Protein AF-A0A285V699-F1 (afdb_monomer_lite)

Sequence (101 aa):
MSITAQAIEPRREPAPTAPRDRAVVPVQRDQGSVDPVDAQLATLEARLLGEVEGNAMASMQVRFHLAAARRRFADARIREFLPILVEREVRRGMRTGAQPR

Radius of gyration: 27.28 Å; chains: 1; bounding box: 61×41×82 Å

Organism: NCBI:txid38502

Structure (mmCIF, N/CA/C/O backbone):
data_AF-A0A285V699-F1
#
_entry.id   AF-A0A285V699-F1
#
loop_
_atom_site.group_PDB
_atom_site.id
_atom_site.type_symbol
_atom_site.label_atom_id
_atom_site.label_alt_id
_atom_site.label_comp_id
_atom_site.label_asym_id
_atom_site.label_entity_id
_atom_site.label_seq_id
_atom_site.pdbx_PDB_ins_code
_atom_site.Cartn_x
_atom_site.Cartn_y
_atom_site.Cartn_z
_atom_site.occupancy
_atom_site.B_iso_or_equiv
_atom_site.auth_seq_id
_atom_site.auth_comp_id
_atom_site.auth_asym_id
_atom_site.auth_atom_id
_atom_site.pdbx_PDB_model_num
ATOM 1 N N . MET A 1 1 ? 45.382 13.508 68.528 1.00 40.00 1 MET A N 1
ATOM 2 C CA . MET A 1 1 ? 44.670 12.899 67.385 1.00 40.00 1 MET A CA 1
ATOM 3 C C . MET A 1 1 ? 43.519 13.825 67.030 1.00 40.00 1 MET A C 1
ATOM 5 O O . MET A 1 1 ? 42.562 13.888 67.787 1.00 40.00 1 MET A O 1
ATOM 9 N N . SER A 1 2 ? 43.671 14.619 65.969 1.00 45.84 2 SER A N 1
ATOM 10 C CA . SER A 1 2 ? 42.709 15.653 65.564 1.00 45.84 2 SER A CA 1
ATOM 11 C C . SER A 1 2 ? 41.909 15.146 64.368 1.00 45.84 2 SER A C 1
ATOM 13 O O . SER A 1 2 ? 42.507 14.757 63.368 1.00 45.84 2 SER A O 1
ATOM 15 N N . ILE A 1 3 ? 40.580 15.123 64.478 1.00 53.59 3 ILE A N 1
ATOM 16 C CA . ILE A 1 3 ? 39.676 14.733 63.391 1.00 53.59 3 ILE A CA 1
ATOM 17 C C . ILE A 1 3 ? 38.998 16.009 62.892 1.00 53.59 3 ILE A C 1
ATOM 19 O O . ILE A 1 3 ? 38.224 16.638 63.610 1.00 53.59 3 ILE A O 1
ATOM 23 N N . THR A 1 4 ? 39.347 16.413 61.675 1.00 53.00 4 THR A N 1
ATOM 24 C CA . THR A 1 4 ? 38.807 17.586 60.986 1.00 53.00 4 THR A CA 1
ATOM 25 C C . THR A 1 4 ? 37.415 17.260 60.445 1.00 53.00 4 THR A C 1
ATOM 27 O O . THR A 1 4 ? 37.276 16.401 59.577 1.00 53.00 4 THR A O 1
ATOM 30 N N . ALA A 1 5 ? 36.382 17.942 60.942 1.00 54.84 5 ALA A N 1
ATOM 31 C CA . ALA A 1 5 ? 35.041 17.890 60.368 1.00 54.84 5 ALA A CA 1
ATOM 32 C C . ALA A 1 5 ? 35.010 18.710 59.065 1.00 54.84 5 ALA A C 1
ATOM 34 O O . ALA A 1 5 ? 35.178 19.928 59.098 1.00 54.84 5 ALA A O 1
ATOM 35 N N . GLN A 1 6 ? 34.829 18.049 57.917 1.00 56.47 6 GLN A N 1
ATOM 36 C CA . GLN A 1 6 ? 34.562 18.723 56.645 1.00 56.47 6 GLN A CA 1
ATOM 37 C C . GLN A 1 6 ? 33.065 19.018 56.515 1.00 56.47 6 GLN A C 1
ATOM 39 O O . GLN A 1 6 ? 32.224 18.136 56.687 1.00 56.47 6 GLN A O 1
ATOM 44 N N . ALA A 1 7 ? 32.759 20.279 56.221 1.00 53.31 7 ALA A N 1
ATOM 45 C CA . ALA A 1 7 ? 31.425 20.772 55.924 1.00 53.31 7 ALA A CA 1
ATOM 46 C C . ALA A 1 7 ? 30.925 20.205 54.585 1.00 53.31 7 ALA A C 1
ATOM 48 O O . ALA A 1 7 ? 31.639 20.236 53.585 1.00 53.31 7 ALA A O 1
ATOM 49 N N . ILE A 1 8 ? 29.692 19.701 54.572 1.00 63.44 8 ILE A N 1
ATOM 50 C CA . ILE A 1 8 ? 29.002 19.232 53.368 1.00 63.44 8 ILE A CA 1
ATOM 51 C C . ILE A 1 8 ? 28.153 20.403 52.865 1.00 63.44 8 ILE A C 1
ATOM 53 O O . ILE A 1 8 ? 27.190 20.795 53.523 1.00 63.44 8 ILE A O 1
ATOM 57 N N . GLU A 1 9 ? 28.517 20.989 51.725 1.00 58.00 9 GLU A N 1
ATOM 58 C CA . GLU A 1 9 ? 27.698 22.014 51.071 1.00 58.00 9 GLU A CA 1
ATOM 59 C C . GLU A 1 9 ? 26.397 21.399 50.515 1.00 58.00 9 GLU A C 1
ATOM 61 O O . GLU A 1 9 ? 26.433 20.332 49.890 1.00 58.00 9 GLU A O 1
ATOM 66 N N . PRO A 1 10 ? 25.230 22.043 50.704 1.00 55.78 10 PRO A N 1
ATOM 67 C CA . PRO A 1 10 ? 23.976 21.548 50.157 1.00 55.78 10 PRO A CA 1
ATOM 68 C C . PRO A 1 10 ? 23.952 21.715 48.631 1.00 55.78 10 PRO A C 1
ATOM 70 O O . PRO A 1 10 ? 24.068 22.817 48.091 1.00 55.78 10 PRO A O 1
ATOM 73 N N . ARG A 1 11 ? 23.765 20.590 47.931 1.00 62.06 11 ARG A N 1
ATOM 74 C CA . ARG A 1 11 ? 23.509 20.512 46.485 1.00 62.06 11 ARG A CA 1
ATOM 75 C C . ARG A 1 11 ? 22.372 21.476 46.104 1.00 62.06 11 ARG A C 1
ATOM 77 O O . ARG A 1 11 ? 21.239 21.281 46.530 1.00 62.06 11 ARG A O 1
ATOM 84 N N . ARG A 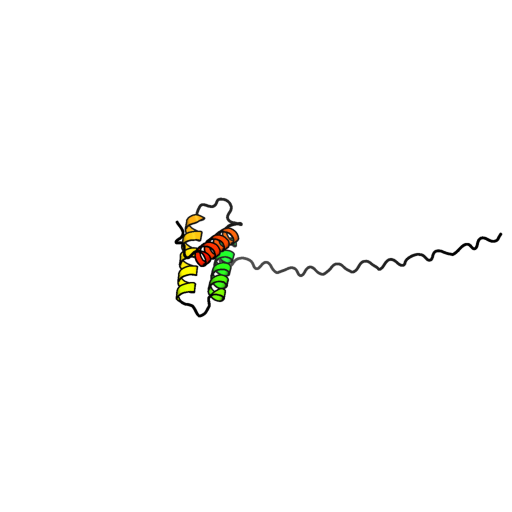1 12 ? 22.650 22.477 45.262 1.00 59.31 12 ARG A N 1
ATOM 85 C CA . ARG A 1 12 ? 21.605 23.250 44.568 1.00 59.31 12 ARG A CA 1
ATOM 86 C C . ARG A 1 12 ? 20.879 22.331 43.581 1.00 59.31 12 ARG A C 1
ATOM 88 O O . ARG A 1 12 ? 21.462 21.931 42.575 1.00 59.31 12 ARG A O 1
ATOM 95 N N . GLU A 1 13 ? 19.624 22.000 43.867 1.00 58.09 13 GLU A N 1
ATOM 96 C CA . GLU A 1 13 ? 18.701 21.412 42.892 1.00 58.09 13 GLU A CA 1
ATOM 97 C C . GLU A 1 13 ? 18.440 22.411 41.748 1.00 58.09 13 GLU A C 1
ATOM 99 O O . GLU A 1 13 ? 18.151 23.581 42.016 1.00 58.09 13 GLU A O 1
ATOM 104 N N . PRO A 1 14 ? 18.538 22.008 40.468 1.00 58.03 14 PRO A N 1
ATOM 105 C CA . PRO A 1 14 ? 18.097 22.853 39.369 1.00 58.03 14 PRO A CA 1
ATOM 106 C C . PRO A 1 14 ? 16.562 22.884 39.302 1.00 58.03 14 PRO A C 1
ATOM 108 O O . PRO A 1 14 ? 15.895 21.855 39.386 1.00 58.03 14 PRO A O 1
ATOM 111 N N . ALA A 1 15 ? 16.020 24.092 39.140 1.00 62.16 15 ALA A N 1
ATOM 112 C CA . ALA A 1 15 ? 14.593 24.393 39.103 1.00 62.16 15 ALA A CA 1
ATOM 113 C C . ALA A 1 15 ? 13.816 23.589 38.032 1.00 62.16 15 ALA A C 1
ATOM 115 O O . ALA A 1 15 ? 14.355 23.318 36.953 1.00 62.16 15 ALA A O 1
ATOM 116 N N . PRO A 1 16 ? 12.532 23.257 38.279 1.00 56.78 16 PRO A N 1
ATOM 117 C CA . PRO A 1 16 ? 11.686 22.593 37.297 1.00 56.78 16 PRO A CA 1
ATOM 118 C C . PRO A 1 16 ? 11.461 23.518 36.097 1.00 56.78 16 PRO A C 1
ATOM 120 O O . PRO A 1 16 ? 10.919 24.617 36.213 1.00 56.78 16 PRO A O 1
ATOM 123 N N . THR A 1 17 ? 11.905 23.068 34.927 1.00 58.31 17 THR A N 1
ATOM 124 C CA . THR A 1 17 ? 11.658 23.745 33.654 1.00 58.31 17 THR A CA 1
ATOM 125 C C . THR A 1 17 ? 10.164 23.703 33.330 1.00 58.31 17 THR A C 1
ATOM 127 O O . THR A 1 17 ? 9.508 22.672 33.473 1.00 58.31 17 THR A O 1
ATOM 130 N N . ALA A 1 18 ? 9.640 24.864 32.935 1.00 61.44 18 ALA A N 1
ATOM 131 C CA . ALA A 1 18 ? 8.238 25.142 32.645 1.00 61.44 18 ALA A CA 1
ATOM 132 C C . ALA A 1 18 ? 7.576 24.098 31.719 1.00 61.44 18 ALA A C 1
ATOM 134 O O . ALA A 1 18 ? 8.249 23.505 30.867 1.00 61.44 18 ALA A O 1
ATOM 135 N N . PRO A 1 19 ? 6.251 23.883 31.844 1.00 53.44 19 PRO A N 1
ATOM 136 C CA . PRO A 1 19 ? 5.536 22.948 30.994 1.00 53.44 19 PRO A CA 1
ATOM 137 C C . PRO A 1 19 ? 5.649 23.407 29.542 1.00 53.44 19 PRO A C 1
ATOM 139 O O . PRO A 1 19 ? 5.255 24.516 29.187 1.00 53.44 19 PRO A O 1
ATOM 142 N N . ARG A 1 20 ? 6.218 22.534 28.706 1.00 58.38 20 ARG A N 1
ATOM 143 C CA . ARG A 1 20 ? 6.213 22.693 27.254 1.00 58.38 20 ARG A CA 1
ATOM 144 C C . ARG A 1 20 ? 4.768 22.843 26.813 1.00 58.38 20 ARG A C 1
ATOM 146 O O . ARG A 1 20 ? 3.979 21.910 26.964 1.00 58.38 20 ARG A O 1
ATOM 153 N N . ASP A 1 21 ? 4.484 24.025 26.293 1.00 50.84 21 ASP A N 1
ATOM 154 C CA . ASP A 1 21 ? 3.305 24.376 25.526 1.00 50.84 21 ASP A CA 1
ATOM 155 C C . ASP A 1 21 ? 3.061 23.267 24.494 1.00 50.84 21 ASP A C 1
ATOM 157 O O . ASP A 1 21 ? 3.761 23.142 23.483 1.00 50.84 21 ASP A O 1
ATOM 161 N N . ARG A 1 22 ? 2.160 22.338 24.831 1.00 53.75 22 ARG A N 1
ATOM 162 C CA . ARG A 1 22 ? 1.707 21.304 23.908 1.00 53.75 22 ARG A CA 1
ATOM 163 C C . ARG A 1 22 ? 0.896 22.054 22.873 1.00 53.75 22 ARG A C 1
ATOM 165 O O . ARG A 1 22 ? -0.284 22.300 23.100 1.00 53.75 22 ARG A O 1
ATOM 172 N N . ALA A 1 23 ? 1.547 22.408 21.768 1.00 52.22 23 ALA A N 1
ATOM 173 C CA . ALA A 1 23 ? 0.889 22.915 20.581 1.00 52.22 23 ALA A CA 1
ATOM 174 C C . ALA A 1 23 ? -0.336 22.035 20.306 1.00 52.22 23 ALA A C 1
ATOM 176 O O . ALA A 1 23 ? -0.221 20.854 19.967 1.00 52.22 23 ALA A O 1
ATOM 177 N N . VAL A 1 24 ? -1.511 22.607 20.558 1.00 51.59 24 VAL A N 1
ATOM 178 C CA . VAL A 1 24 ? -2.795 21.988 20.273 1.00 51.59 24 VAL A CA 1
ATOM 179 C C . VAL A 1 24 ? -2.852 21.878 18.761 1.00 51.59 24 VAL A C 1
ATOM 181 O O . VAL A 1 24 ? -3.025 22.876 18.067 1.00 51.59 24 VAL A O 1
ATOM 184 N N . VAL A 1 25 ? -2.628 20.675 18.240 1.00 59.75 25 VAL A N 1
ATOM 185 C CA . VAL A 1 25 ? -2.783 20.417 16.811 1.00 59.75 25 VAL A CA 1
ATOM 186 C C . VAL A 1 25 ? -4.265 20.648 16.498 1.00 59.75 25 VAL A C 1
ATOM 188 O O . VAL A 1 25 ? -5.107 19.989 17.117 1.00 59.75 25 VAL A O 1
ATOM 191 N N . PRO A 1 26 ? -4.628 21.593 15.613 1.00 46.66 26 PRO A N 1
ATOM 192 C CA . PRO A 1 26 ? -6.024 21.815 15.287 1.00 46.66 26 PRO A CA 1
ATOM 193 C C . PRO A 1 26 ? -6.554 20.568 14.578 1.00 46.66 26 PRO A C 1
ATOM 195 O O . PRO A 1 26 ? -6.165 20.256 13.455 1.00 46.66 26 PRO A O 1
ATOM 198 N N . VAL A 1 27 ? -7.442 19.843 15.260 1.00 58.31 27 VAL A N 1
ATOM 199 C CA . VAL A 1 27 ? -8.238 18.763 14.676 1.00 58.31 27 VAL A CA 1
ATOM 200 C C . VAL A 1 27 ? -9.200 19.420 13.688 1.00 58.31 27 VAL A C 1
ATOM 202 O O . VAL A 1 27 ? -10.253 19.929 14.074 1.00 58.31 27 VAL A O 1
ATOM 205 N N . GLN A 1 28 ? -8.802 19.492 12.418 1.00 60.94 28 GLN A N 1
ATOM 206 C CA . GLN A 1 28 ? -9.677 19.966 11.351 1.00 60.94 28 GLN A CA 1
ATOM 207 C C . GLN A 1 28 ? -10.842 18.986 11.195 1.00 60.94 28 GLN A C 1
ATOM 209 O O . GLN A 1 28 ? -10.658 17.795 10.949 1.00 60.94 28 GLN A O 1
ATOM 214 N N . ARG A 1 29 ? -12.048 19.515 11.417 1.00 59.88 29 ARG A N 1
ATOM 215 C CA . ARG A 1 29 ? -13.325 18.817 11.295 1.00 59.88 29 ARG A CA 1
ATOM 216 C C . ARG A 1 29 ? -13.782 18.774 9.836 1.00 59.88 29 ARG A C 1
ATOM 218 O O . ARG A 1 29 ? -13.788 19.799 9.167 1.00 59.88 29 ARG A O 1
ATOM 225 N N . ASP A 1 30 ? -14.233 17.583 9.455 1.00 63.53 30 ASP A N 1
ATOM 226 C CA . ASP A 1 30 ? -15.368 17.283 8.575 1.00 63.53 30 ASP A CA 1
ATOM 227 C C . ASP A 1 30 ? -15.411 17.962 7.191 1.00 63.53 30 ASP A C 1
ATOM 229 O O . ASP A 1 30 ? -16.055 18.987 6.979 1.00 63.53 30 ASP A O 1
ATOM 233 N N . GLN A 1 31 ? -14.773 17.318 6.211 1.00 55.03 31 GLN A N 1
ATOM 234 C CA . GLN A 1 31 ? -15.120 17.441 4.792 1.00 55.03 31 GLN A CA 1
ATOM 235 C C . GLN A 1 31 ? -15.264 16.037 4.209 1.00 55.03 31 GLN A C 1
ATOM 237 O O . GLN A 1 31 ? -14.314 15.505 3.650 1.00 55.03 31 GLN A O 1
ATOM 242 N N . GLY A 1 32 ? -16.441 15.428 4.399 1.00 52.06 32 GLY A N 1
ATOM 243 C CA . GLY A 1 32 ? -16.748 14.069 3.944 1.00 52.06 32 GLY A CA 1
ATOM 244 C C . GLY A 1 32 ? -15.891 13.038 4.670 1.00 52.06 32 GLY A C 1
ATOM 245 O O . GLY A 1 32 ? -14.718 12.895 4.363 1.00 52.06 32 GLY A O 1
ATOM 246 N N . SER A 1 33 ? -16.454 12.348 5.662 1.00 60.16 33 SER A N 1
ATOM 247 C CA . SER A 1 33 ? -15.732 11.396 6.518 1.00 60.16 33 SER A CA 1
ATOM 248 C C . SER A 1 33 ? -15.069 10.269 5.705 1.00 60.16 33 SER A C 1
ATOM 250 O O . SER A 1 33 ? -15.618 9.185 5.533 1.00 60.16 33 SER A O 1
ATOM 252 N N . VAL A 1 34 ? -13.876 10.537 5.172 1.00 68.69 34 VAL A N 1
ATOM 253 C CA . VAL A 1 34 ? -12.951 9.522 4.688 1.00 68.69 34 VAL A CA 1
ATOM 254 C C . VAL A 1 34 ? -12.471 8.810 5.938 1.00 68.69 34 VAL A C 1
ATOM 256 O O . VAL A 1 34 ? -11.961 9.448 6.862 1.00 68.69 34 VAL A O 1
ATOM 259 N N . ASP A 1 35 ? -12.683 7.499 5.984 1.00 86.19 35 ASP A N 1
ATOM 260 C CA . ASP A 1 35 ? -12.206 6.669 7.079 1.00 86.19 35 ASP A CA 1
ATOM 261 C C . ASP A 1 35 ? -10.703 6.945 7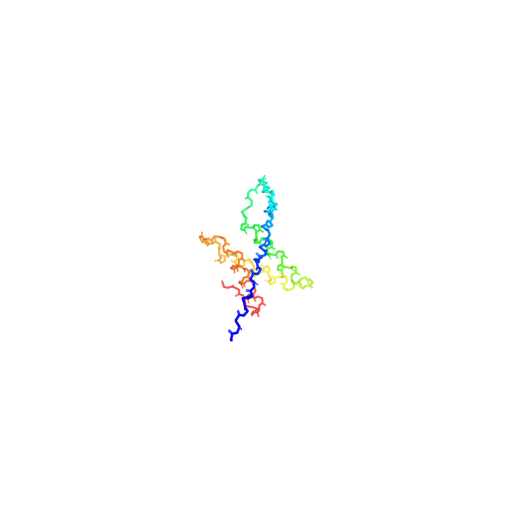.292 1.00 86.19 35 ASP A C 1
ATOM 263 O O . ASP A 1 35 ? -9.930 6.901 6.325 1.00 86.19 35 ASP A O 1
ATOM 267 N N . PRO A 1 36 ? -10.255 7.253 8.523 1.00 88.75 36 PRO A N 1
ATOM 268 C CA . PRO A 1 36 ? -8.845 7.521 8.793 1.00 88.75 36 PRO A CA 1
ATOM 269 C C . PRO A 1 36 ? -7.927 6.383 8.323 1.00 88.75 36 PRO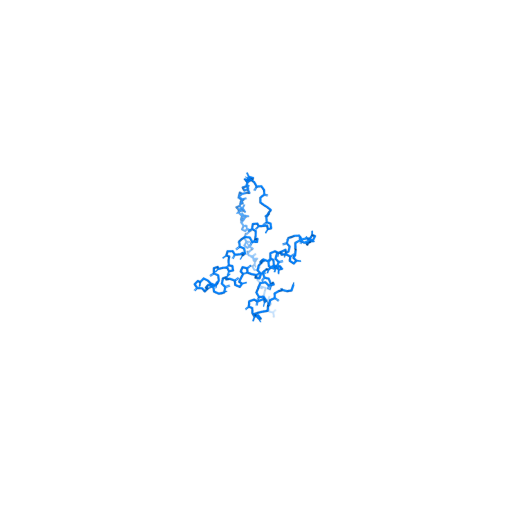 A C 1
ATOM 271 O O . PRO A 1 36 ? -6.798 6.644 7.907 1.00 88.75 36 PRO A O 1
ATOM 274 N N . VAL A 1 37 ? -8.404 5.134 8.327 1.00 90.75 37 VAL A N 1
ATOM 275 C CA . VAL A 1 37 ? -7.658 3.983 7.804 1.00 90.75 37 VAL A CA 1
ATOM 276 C C . VAL A 1 37 ? -7.517 4.058 6.286 1.00 90.75 37 VAL A C 1
ATOM 278 O O . VAL A 1 37 ? -6.441 3.780 5.757 1.00 90.75 37 VAL A O 1
ATOM 281 N N . ASP A 1 38 ? -8.556 4.481 5.569 1.00 90.56 38 ASP A N 1
ATOM 282 C CA . ASP A 1 38 ? -8.502 4.616 4.111 1.00 90.56 38 ASP A CA 1
ATOM 283 C C . ASP A 1 38 ? -7.561 5.762 3.700 1.00 90.56 38 ASP A C 1
ATOM 285 O O . ASP A 1 38 ? -6.775 5.614 2.760 1.00 90.56 38 ASP A O 1
ATOM 289 N N . ALA A 1 39 ? -7.530 6.857 4.468 1.00 92.44 39 ALA A N 1
ATOM 290 C CA . ALA A 1 39 ? -6.552 7.934 4.293 1.00 92.44 39 ALA A CA 1
ATOM 291 C C . ALA A 1 39 ? -5.105 7.462 4.551 1.00 92.44 39 ALA A C 1
ATOM 293 O O . ALA A 1 39 ? -4.180 7.806 3.803 1.00 92.44 39 ALA A O 1
ATOM 294 N N . GLN A 1 40 ? -4.898 6.627 5.574 1.00 94.81 40 GLN A N 1
ATOM 295 C CA . GLN A 1 40 ? -3.601 6.004 5.850 1.00 94.81 40 GLN A CA 1
ATOM 296 C C . GLN A 1 40 ? -3.182 5.044 4.729 1.00 94.81 40 GLN A C 1
ATOM 298 O O . GLN A 1 40 ? -2.018 5.045 4.331 1.00 94.81 40 GLN A O 1
ATOM 303 N N . LEU A 1 41 ? -4.114 4.264 4.174 1.00 94.56 41 LEU A N 1
ATOM 304 C CA . LEU A 1 41 ? -3.856 3.374 3.041 1.00 94.56 41 LEU A CA 1
ATOM 305 C C . LEU A 1 41 ? -3.526 4.140 1.753 1.00 94.56 41 LEU A C 1
ATOM 307 O O . LEU A 1 41 ? -2.678 3.679 0.987 1.00 94.56 41 LEU A O 1
ATOM 311 N N . ALA A 1 42 ? -4.150 5.296 1.518 1.00 94.38 42 ALA A N 1
ATOM 312 C CA . ALA A 1 42 ? -3.815 6.174 0.396 1.00 94.38 42 ALA A CA 1
ATOM 313 C C . ALA A 1 42 ? -2.414 6.788 0.557 1.00 94.38 42 ALA A C 1
ATOM 315 O O . ALA A 1 42 ? -1.609 6.770 -0.374 1.00 94.38 42 ALA A O 1
ATOM 316 N N . THR A 1 43 ? -2.085 7.255 1.766 1.00 96.81 43 THR A N 1
ATOM 317 C CA . THR A 1 43 ? -0.742 7.763 2.095 1.00 96.81 43 THR A CA 1
ATOM 318 C C . THR A 1 43 ? 0.324 6.679 1.922 1.00 96.81 43 THR A C 1
ATOM 320 O O . THR A 1 43 ? 1.392 6.931 1.363 1.00 96.81 43 THR A O 1
ATOM 323 N N . LEU A 1 44 ? 0.028 5.455 2.366 1.00 96.81 44 LEU A N 1
ATOM 324 C CA . LEU A 1 44 ? 0.904 4.299 2.197 1.00 96.81 44 LEU A CA 1
ATOM 325 C C . LEU A 1 44 ? 1.146 3.984 0.716 1.00 96.81 44 LEU A C 1
ATOM 327 O O . LEU A 1 44 ? 2.289 3.766 0.321 1.00 96.81 44 LEU A O 1
ATOM 331 N N . GLU A 1 45 ? 0.091 3.967 -0.100 1.00 96.94 45 GLU A N 1
ATOM 332 C CA . GLU A 1 45 ? 0.195 3.721 -1.540 1.00 96.94 45 GLU A CA 1
ATOM 333 C C . GLU A 1 45 ? 1.086 4.763 -2.224 1.00 96.94 45 GLU A C 1
ATOM 335 O O . GLU A 1 45 ? 2.011 4.394 -2.948 1.00 96.94 45 GLU A O 1
ATOM 340 N N . ALA A 1 46 ? 0.870 6.050 -1.938 1.00 97.69 46 ALA A N 1
ATOM 341 C CA . ALA A 1 46 ? 1.696 7.129 -2.471 1.00 97.69 46 ALA A CA 1
ATOM 342 C C . ALA A 1 46 ? 3.172 6.974 -2.070 1.00 97.69 46 ALA A C 1
ATOM 344 O O . ALA A 1 46 ? 4.056 7.088 -2.919 1.00 97.69 46 ALA A O 1
ATOM 345 N N . ARG A 1 47 ? 3.447 6.642 -0.800 1.00 97.94 47 ARG A N 1
ATOM 346 C CA . ARG A 1 47 ? 4.814 6.412 -0.311 1.00 97.94 47 ARG A CA 1
ATOM 347 C C . ARG A 1 47 ? 5.492 5.252 -1.039 1.00 97.94 47 ARG A C 1
ATOM 349 O O . ARG A 1 47 ? 6.612 5.407 -1.509 1.00 97.94 47 ARG A O 1
ATOM 356 N N . LEU A 1 48 ? 4.813 4.111 -1.164 1.00 96.81 48 LEU A N 1
ATOM 357 C CA . LEU A 1 48 ? 5.362 2.928 -1.835 1.00 96.81 48 LEU A CA 1
ATOM 358 C C . LEU A 1 48 ? 5.621 3.173 -3.325 1.00 96.81 48 LEU A C 1
ATOM 360 O O . LEU A 1 48 ? 6.594 2.656 -3.862 1.00 96.81 48 LEU A O 1
ATOM 364 N N . LEU A 1 49 ? 4.770 3.957 -3.991 1.00 97.38 49 LEU A N 1
ATOM 365 C CA . LEU A 1 49 ? 4.987 4.352 -5.383 1.00 97.38 49 LEU A CA 1
ATOM 366 C C . LEU A 1 49 ? 6.166 5.318 -5.531 1.00 97.38 49 LEU A C 1
ATOM 368 O O . LEU A 1 49 ? 6.933 5.172 -6.478 1.00 97.38 49 LEU A O 1
ATOM 372 N N . GLY A 1 50 ? 6.342 6.245 -4.585 1.00 97.62 50 GLY A N 1
ATOM 373 C CA . GLY A 1 50 ? 7.513 7.124 -4.533 1.00 97.62 50 GLY A CA 1
ATOM 374 C C . GLY A 1 50 ? 8.824 6.363 -4.303 1.00 97.62 50 GLY A C 1
ATOM 375 O O . GLY A 1 50 ? 9.835 6.689 -4.912 1.00 97.62 50 GLY A O 1
ATOM 376 N N . GLU A 1 51 ? 8.813 5.291 -3.499 1.00 96.00 51 GLU A N 1
ATOM 377 C CA . GLU A 1 51 ? 9.993 4.429 -3.286 1.00 96.00 51 GLU A CA 1
ATOM 378 C C . GLU A 1 51 ? 10.484 3.740 -4.577 1.00 96.00 51 GLU A C 1
ATOM 380 O O . GLU A 1 51 ? 11.651 3.361 -4.664 1.00 96.00 51 GLU A O 1
ATOM 385 N N . VAL A 1 52 ? 9.611 3.563 -5.576 1.00 95.62 52 VAL A N 1
ATOM 386 C CA . VAL A 1 52 ? 9.918 2.888 -6.852 1.00 95.62 52 VAL A CA 1
ATOM 387 C C . VAL A 1 52 ? 9.806 3.819 -8.062 1.00 95.62 52 VAL A C 1
ATOM 389 O O . VAL A 1 52 ? 9.624 3.356 -9.194 1.00 95.62 52 VAL A O 1
ATOM 392 N N . GLU A 1 53 ? 9.873 5.130 -7.830 1.00 91.44 53 GLU A N 1
ATOM 393 C CA . GLU A 1 53 ? 9.730 6.145 -8.869 1.00 91.44 53 GLU A CA 1
ATOM 394 C C . GLU A 1 53 ? 10.698 5.901 -10.042 1.00 91.44 53 GLU A C 1
ATOM 396 O O . GLU A 1 53 ? 11.843 5.482 -9.872 1.00 91.44 53 GLU A O 1
ATOM 401 N N . GLY A 1 54 ? 10.209 6.108 -11.268 1.00 91.62 54 GLY A N 1
ATOM 402 C CA . GLY A 1 54 ? 10.977 5.865 -12.492 1.00 91.62 54 GLY A CA 1
ATOM 403 C C . GLY A 1 54 ? 11.036 4.401 -12.945 1.00 91.62 54 GLY A C 1
ATOM 404 O O . GLY A 1 54 ? 11.514 4.133 -14.046 1.00 91.62 54 GLY A O 1
ATOM 405 N N . ASN A 1 55 ? 10.500 3.449 -12.171 1.00 95.19 55 ASN A N 1
ATOM 406 C CA . ASN A 1 55 ? 10.404 2.045 -12.573 1.00 95.19 55 ASN A CA 1
ATOM 407 C C . ASN A 1 55 ? 8.944 1.614 -12.788 1.00 95.19 55 ASN A C 1
ATOM 409 O O . ASN A 1 55 ? 8.250 1.197 -11.861 1.00 95.19 55 ASN A O 1
ATOM 413 N N . ALA A 1 56 ? 8.497 1.645 -14.047 1.00 93.69 56 ALA A N 1
ATOM 414 C CA . ALA A 1 56 ? 7.120 1.318 -14.423 1.00 93.69 56 ALA A CA 1
ATOM 415 C C . ALA A 1 56 ? 6.687 -0.103 -14.015 1.00 93.69 56 ALA A C 1
ATOM 417 O O . ALA A 1 56 ? 5.548 -0.305 -13.587 1.00 93.69 56 ALA A O 1
ATOM 418 N N . MET A 1 57 ? 7.587 -1.088 -14.112 1.00 93.62 57 MET A N 1
ATOM 419 C CA . MET A 1 57 ? 7.290 -2.466 -13.711 1.00 93.62 57 MET A CA 1
ATOM 420 C C . MET A 1 57 ? 7.150 -2.586 -12.196 1.00 93.62 57 MET A C 1
ATOM 422 O O . MET A 1 57 ? 6.194 -3.195 -11.719 1.00 93.62 57 MET A O 1
ATOM 426 N N . ALA A 1 58 ? 8.037 -1.948 -11.434 1.00 92.88 58 ALA A N 1
ATOM 427 C CA . ALA A 1 58 ? 7.937 -1.929 -9.980 1.00 92.88 58 ALA A CA 1
ATOM 428 C C . ALA A 1 58 ? 6.683 -1.178 -9.507 1.00 92.88 58 ALA A C 1
ATOM 430 O O . ALA A 1 58 ? 5.980 -1.671 -8.629 1.00 92.88 58 ALA A O 1
ATOM 431 N N . SER A 1 59 ? 6.324 -0.046 -10.126 1.00 95.75 59 SER A N 1
ATOM 432 C CA . SER A 1 59 ? 5.064 0.651 -9.826 1.00 95.75 59 SER A CA 1
ATOM 433 C C . SER A 1 59 ? 3.839 -0.230 -10.096 1.00 95.75 59 SER A C 1
ATOM 435 O O . SER A 1 59 ? 2.894 -0.245 -9.304 1.00 95.75 59 SER A O 1
ATOM 437 N N . MET A 1 60 ? 3.848 -0.993 -11.196 1.00 95.19 60 MET A N 1
ATOM 438 C CA . MET A 1 60 ? 2.781 -1.945 -11.513 1.00 95.19 60 MET A CA 1
ATOM 439 C C . MET A 1 60 ? 2.697 -3.064 -10.467 1.00 95.19 60 MET A C 1
ATOM 441 O O . MET A 1 60 ? 1.601 -3.376 -10.000 1.00 95.19 60 MET A O 1
ATOM 445 N N . GLN A 1 61 ? 3.835 -3.623 -10.050 1.00 94.88 61 GLN A N 1
ATOM 446 C CA . GLN A 1 61 ? 3.893 -4.644 -9.001 1.00 94.88 61 GLN A CA 1
ATOM 447 C C . GLN A 1 61 ? 3.390 -4.112 -7.652 1.00 94.88 61 GLN A C 1
ATOM 449 O O . GLN A 1 61 ? 2.588 -4.784 -7.004 1.00 94.88 61 GLN A O 1
ATOM 454 N N . VAL A 1 62 ? 3.771 -2.891 -7.256 1.00 95.88 62 VAL A N 1
ATOM 455 C CA . VAL A 1 62 ? 3.268 -2.245 -6.030 1.00 95.88 62 VAL A CA 1
ATOM 456 C C . VAL A 1 62 ? 1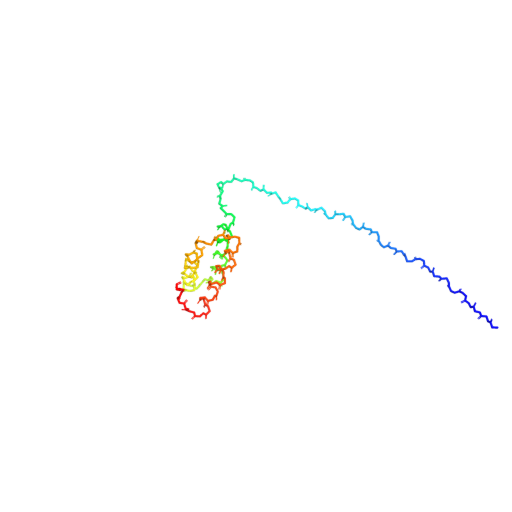.745 -2.158 -6.058 1.00 95.88 62 VAL A C 1
ATOM 458 O O . VAL A 1 62 ? 1.096 -2.637 -5.129 1.00 95.88 62 VAL A O 1
ATOM 461 N N . ARG A 1 63 ? 1.157 -1.617 -7.136 1.00 95.75 63 ARG A N 1
ATOM 462 C CA . ARG A 1 63 ? -0.308 -1.506 -7.281 1.00 95.75 63 ARG A CA 1
ATOM 463 C C . ARG A 1 63 ? -0.989 -2.869 -7.233 1.00 95.75 63 ARG A C 1
ATOM 465 O O . ARG A 1 63 ? -2.006 -3.031 -6.563 1.00 95.75 63 ARG A O 1
ATOM 472 N N . PHE A 1 64 ? -0.410 -3.852 -7.916 1.00 94.88 64 PHE A N 1
ATOM 473 C CA . PHE A 1 64 ? -0.929 -5.211 -7.955 1.00 94.88 64 PHE A CA 1
ATOM 474 C C . PHE A 1 64 ? -0.955 -5.861 -6.562 1.00 94.88 64 PHE A C 1
ATOM 476 O O . PHE A 1 64 ? -2.000 -6.347 -6.122 1.00 94.88 64 PHE A O 1
ATOM 483 N N . HIS A 1 65 ? 0.158 -5.815 -5.825 1.00 95.19 65 HIS A N 1
ATOM 484 C CA . HIS A 1 65 ? 0.215 -6.354 -4.466 1.00 95.19 65 HIS A CA 1
ATOM 485 C C . HIS A 1 65 ? -0.670 -5.576 -3.491 1.00 95.19 65 HIS A C 1
ATOM 487 O O . HIS A 1 65 ? -1.285 -6.184 -2.617 1.00 95.19 65 HIS A O 1
ATOM 493 N N . LEU A 1 66 ? -0.774 -4.255 -3.646 1.00 95.62 66 LEU A N 1
ATOM 494 C CA . LEU A 1 66 ? -1.610 -3.413 -2.796 1.00 95.62 66 LEU A CA 1
ATOM 495 C C . LEU A 1 66 ? -3.095 -3.752 -2.973 1.00 95.62 66 LEU A C 1
ATOM 497 O O . LEU A 1 66 ? -3.802 -3.944 -1.984 1.00 95.62 66 LEU A O 1
ATOM 501 N N . ALA A 1 67 ? -3.556 -3.910 -4.216 1.00 94.81 67 ALA A N 1
ATOM 502 C CA . ALA A 1 67 ? -4.923 -4.328 -4.513 1.00 94.81 67 ALA A CA 1
ATOM 503 C C . ALA A 1 67 ? -5.237 -5.715 -3.930 1.00 94.81 67 ALA A C 1
ATOM 505 O O . ALA A 1 67 ? -6.288 -5.916 -3.317 1.00 94.81 67 ALA A O 1
ATOM 506 N N . ALA A 1 68 ? -4.314 -6.667 -4.068 1.00 94.62 68 ALA A N 1
ATOM 507 C CA . ALA A 1 68 ? -4.488 -8.000 -3.509 1.00 94.62 68 ALA A CA 1
ATOM 508 C C . ALA A 1 68 ? -4.504 -8.004 -1.973 1.00 94.62 68 ALA A C 1
ATOM 510 O O . ALA A 1 68 ? -5.359 -8.651 -1.372 1.00 94.62 68 ALA A O 1
ATOM 511 N N . ALA A 1 69 ? -3.613 -7.245 -1.332 1.00 94.44 69 ALA A N 1
ATOM 512 C CA . ALA A 1 69 ? -3.582 -7.108 0.120 1.00 94.44 69 ALA A CA 1
ATOM 513 C C . ALA A 1 69 ? -4.870 -6.458 0.655 1.00 94.44 69 ALA A C 1
ATOM 515 O O . ALA A 1 69 ? -5.444 -6.956 1.622 1.00 94.44 69 ALA A O 1
ATOM 516 N N . ARG A 1 70 ? -5.382 -5.409 -0.007 1.00 93.50 70 ARG A N 1
ATOM 517 C CA . ARG A 1 70 ? -6.674 -4.791 0.346 1.00 93.50 70 ARG A CA 1
ATOM 518 C C . ARG A 1 70 ? -7.822 -5.799 0.275 1.00 93.50 70 ARG A C 1
ATOM 520 O O . ARG A 1 70 ? -8.606 -5.878 1.213 1.00 93.50 70 ARG A O 1
ATOM 527 N N . ARG A 1 71 ? -7.892 -6.614 -0.785 1.00 93.38 71 ARG A N 1
ATOM 528 C CA . ARG A 1 71 ? -8.901 -7.684 -0.903 1.00 93.38 71 ARG A CA 1
ATOM 529 C C . ARG A 1 71 ? -8.759 -8.733 0.196 1.00 93.38 71 ARG A C 1
ATOM 531 O O . ARG A 1 71 ? -9.754 -9.120 0.794 1.00 93.38 71 ARG A O 1
ATOM 538 N N . ARG A 1 72 ? -7.530 -9.170 0.486 1.00 93.00 72 ARG A N 1
ATOM 539 C CA . ARG A 1 72 ? -7.238 -10.182 1.513 1.00 93.00 72 ARG A CA 1
ATOM 540 C C . ARG A 1 72 ? -7.711 -9.764 2.904 1.00 93.00 72 ARG A C 1
ATOM 542 O O . ARG A 1 72 ? -8.111 -10.617 3.688 1.00 93.00 72 ARG A O 1
ATOM 549 N N . PHE A 1 73 ? -7.635 -8.473 3.212 1.00 92.81 73 PHE A N 1
ATOM 550 C CA . PHE A 1 73 ? -7.999 -7.941 4.521 1.00 92.81 73 PHE A CA 1
ATOM 551 C C . PHE A 1 73 ? -9.326 -7.167 4.530 1.00 92.81 73 PHE A C 1
ATOM 553 O O . PHE A 1 73 ? -9.608 -6.483 5.510 1.00 92.81 73 PHE A O 1
ATOM 560 N N . ALA A 1 74 ? -10.149 -7.282 3.481 1.00 88.31 74 ALA A N 1
ATOM 561 C CA . ALA A 1 74 ? -11.411 -6.546 3.367 1.00 88.31 74 ALA A CA 1
ATOM 562 C C . ALA A 1 74 ? -12.362 -6.812 4.549 1.00 88.31 74 ALA A C 1
ATOM 564 O O . ALA A 1 74 ? -12.985 -5.886 5.060 1.00 88.31 74 ALA A O 1
ATOM 565 N N . ASP A 1 75 ? -12.3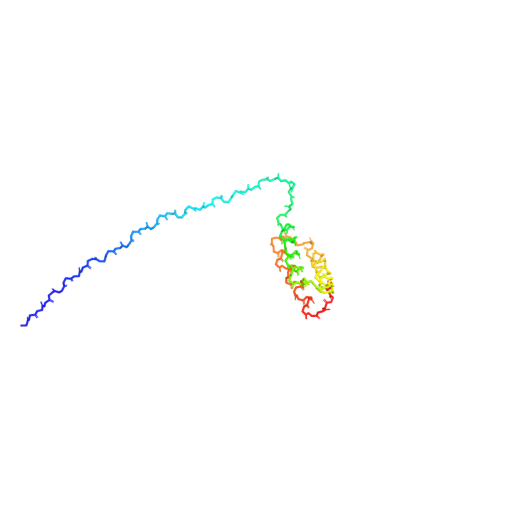92 -8.054 5.040 1.00 88.94 75 ASP A N 1
ATOM 566 C CA . ASP A 1 75 ? -13.269 -8.489 6.135 1.00 88.94 75 ASP A CA 1
ATOM 567 C C . ASP A 1 75 ? -12.608 -8.395 7.526 1.00 88.94 75 ASP A C 1
ATOM 569 O O . ASP A 1 75 ? -13.080 -8.986 8.505 1.00 88.94 75 ASP A O 1
ATOM 573 N N . ALA A 1 76 ? -11.474 -7.693 7.647 1.00 88.69 76 ALA A N 1
ATOM 574 C CA . ALA A 1 76 ? -10.783 -7.554 8.924 1.00 88.69 76 ALA A CA 1
ATOM 575 C C . ALA A 1 76 ? -11.645 -6.773 9.929 1.00 88.69 76 ALA A C 1
ATOM 577 O O . ALA A 1 76 ? -11.915 -5.585 9.760 1.00 88.69 76 ALA A O 1
ATOM 578 N N . ARG A 1 77 ? -12.023 -7.434 11.031 1.00 86.25 77 ARG A N 1
ATOM 579 C CA . ARG A 1 77 ? -12.850 -6.833 12.095 1.00 86.25 77 ARG A CA 1
ATOM 580 C C . ARG A 1 77 ? -12.178 -5.657 12.805 1.00 86.25 77 ARG A C 1
ATOM 582 O O . ARG A 1 77 ? -12.870 -4.784 13.310 1.00 86.25 77 ARG A O 1
ATOM 589 N N . ILE A 1 78 ? -10.846 -5.648 12.862 1.00 89.06 78 ILE A N 1
ATOM 590 C CA . ILE A 1 78 ? -10.060 -4.572 13.474 1.00 89.06 78 ILE A CA 1
ATOM 591 C C . ILE A 1 78 ? -9.280 -3.874 12.363 1.00 89.06 78 ILE A C 1
ATOM 593 O O . ILE A 1 78 ? -8.258 -4.381 11.897 1.00 89.06 78 ILE A O 1
ATOM 597 N N . ARG A 1 79 ? -9.787 -2.718 11.924 1.00 91.62 79 ARG A N 1
ATOM 598 C CA . ARG A 1 79 ? -9.263 -2.003 10.750 1.00 91.62 79 ARG A CA 1
ATOM 599 C C . ARG A 1 79 ? -8.008 -1.176 11.032 1.00 91.62 79 ARG A C 1
ATOM 601 O O . ARG A 1 79 ? -7.229 -0.939 10.119 1.00 91.62 79 ARG A O 1
ATOM 608 N N . GLU A 1 80 ? -7.758 -0.810 12.286 1.00 92.06 80 GLU A N 1
ATOM 609 C CA . GLU A 1 80 ? -6.617 0.029 12.698 1.00 92.06 80 GLU A CA 1
ATOM 610 C C . GLU A 1 80 ? -5.248 -0.564 12.320 1.00 92.06 80 GLU A C 1
ATOM 612 O O . GLU A 1 80 ? -4.294 0.166 12.064 1.00 92.06 80 GLU A O 1
ATOM 617 N N . PHE A 1 81 ? -5.146 -1.894 12.229 1.00 92.56 81 PHE A N 1
ATOM 618 C CA . PHE A 1 81 ? -3.908 -2.577 11.843 1.00 92.56 81 PHE A CA 1
ATOM 619 C C . PHE A 1 81 ? -3.761 -2.785 10.330 1.00 92.56 81 PHE A C 1
ATOM 621 O O . PHE A 1 81 ? -2.699 -3.225 9.879 1.00 92.56 81 PHE A O 1
ATOM 628 N N . LEU A 1 82 ? -4.792 -2.475 9.532 1.00 93.88 82 LEU A N 1
ATOM 629 C CA . LEU A 1 82 ? -4.776 -2.688 8.083 1.00 93.88 82 LEU A CA 1
ATOM 630 C C . LEU A 1 82 ? -3.580 -2.044 7.381 1.00 93.88 82 LEU A C 1
ATOM 632 O O . LEU A 1 82 ? -2.970 -2.742 6.572 1.00 93.88 82 LEU A O 1
ATOM 636 N N . PRO A 1 83 ? -3.175 -0.792 7.676 1.00 95.12 83 PRO A N 1
ATOM 637 C CA . PRO A 1 83 ? -2.050 -0.177 6.977 1.00 95.12 83 PRO A CA 1
ATOM 638 C C . PRO A 1 83 ? -0.752 -0.973 7.141 1.00 95.12 83 PRO A C 1
ATOM 640 O O . PRO A 1 83 ? -0.056 -1.235 6.162 1.00 95.12 83 PRO A O 1
ATOM 643 N N . ILE A 1 84 ? -0.466 -1.442 8.359 1.00 95.62 84 ILE A N 1
ATOM 644 C CA . ILE A 1 84 ? 0.743 -2.221 8.662 1.00 95.62 84 ILE A CA 1
ATOM 645 C C . ILE A 1 84 ? 0.683 -3.604 7.998 1.00 95.62 84 ILE A C 1
ATOM 647 O O . ILE A 1 84 ? 1.682 -4.080 7.452 1.00 95.62 84 ILE A O 1
ATOM 651 N N . LEU A 1 85 ? -0.482 -4.259 8.019 1.00 95.38 85 LEU A N 1
ATOM 652 C CA . LEU A 1 85 ? -0.666 -5.569 7.389 1.00 95.38 85 LEU A CA 1
ATOM 653 C C . LEU A 1 85 ? -0.541 -5.491 5.862 1.00 95.38 85 LEU A C 1
ATOM 655 O O . LEU A 1 85 ? 0.150 -6.316 5.261 1.00 95.38 85 LEU A O 1
ATOM 659 N N . VAL A 1 86 ? -1.160 -4.480 5.247 1.00 95.75 86 VAL A N 1
ATOM 660 C CA . VAL A 1 86 ? -1.080 -4.221 3.805 1.00 95.75 86 VAL A CA 1
ATOM 661 C C . VAL A 1 86 ? 0.355 -3.911 3.398 1.00 95.75 86 VAL A C 1
ATOM 663 O O . VAL A 1 86 ? 0.866 -4.546 2.478 1.00 95.75 86 VAL A O 1
ATOM 666 N N . GLU A 1 87 ? 1.039 -3.006 4.103 1.00 97.12 87 GLU A N 1
ATOM 667 C CA . GLU A 1 87 ? 2.438 -2.678 3.817 1.00 97.12 87 GLU A CA 1
ATOM 668 C C . GLU A 1 87 ? 3.327 -3.924 3.847 1.00 97.12 87 GLU A C 1
ATOM 670 O O . GLU A 1 87 ? 4.122 -4.157 2.932 1.00 97.12 87 GLU A O 1
ATOM 675 N N . ARG A 1 88 ? 3.181 -4.754 4.886 1.00 96.88 88 ARG A N 1
ATOM 676 C CA . ARG A 1 88 ? 3.979 -5.971 5.040 1.00 96.88 88 ARG A CA 1
ATOM 677 C C . ARG A 1 88 ? 3.755 -6.948 3.889 1.00 96.88 88 ARG A C 1
ATOM 679 O O . ARG A 1 88 ? 4.731 -7.525 3.404 1.00 96.88 88 ARG A O 1
ATOM 686 N N . GLU A 1 89 ? 2.511 -7.136 3.456 1.00 94.69 89 GLU A N 1
ATOM 687 C CA . GLU A 1 89 ? 2.191 -8.043 2.350 1.00 94.69 89 GLU A CA 1
ATOM 688 C C . GLU A 1 89 ? 2.737 -7.511 1.019 1.00 94.69 89 GLU A C 1
ATOM 690 O O . GLU A 1 89 ? 3.347 -8.271 0.266 1.00 94.69 89 GLU A O 1
ATOM 695 N N . VAL A 1 90 ? 2.639 -6.198 0.773 1.00 95.81 90 VAL A N 1
ATOM 696 C CA . VAL A 1 90 ? 3.238 -5.567 -0.414 1.00 95.81 90 VAL A CA 1
ATOM 697 C C . VAL A 1 90 ? 4.753 -5.745 -0.420 1.00 95.81 90 VAL A C 1
ATOM 699 O O . VAL A 1 90 ? 5.304 -6.287 -1.377 1.00 95.81 90 VAL A O 1
ATOM 702 N N . ARG A 1 91 ? 5.447 -5.384 0.667 1.00 95.88 91 ARG A N 1
ATOM 703 C CA . ARG A 1 91 ? 6.911 -5.538 0.768 1.00 95.88 91 ARG A CA 1
ATOM 704 C C . ARG A 1 91 ? 7.362 -6.996 0.685 1.00 95.88 91 ARG A C 1
ATOM 706 O O . ARG A 1 91 ? 8.495 -7.277 0.293 1.00 95.88 91 ARG A O 1
ATOM 713 N N . ARG A 1 92 ? 6.520 -7.947 1.093 1.00 94.69 92 ARG A N 1
A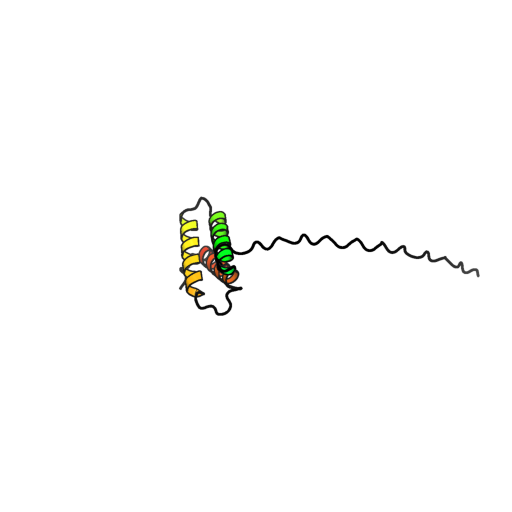TOM 714 C CA . ARG A 1 92 ? 6.789 -9.376 0.915 1.00 94.69 92 ARG A CA 1
ATOM 715 C C . ARG A 1 92 ? 6.683 -9.766 -0.559 1.00 94.69 92 ARG A C 1
ATOM 717 O O . ARG A 1 92 ? 7.637 -10.352 -1.058 1.00 94.69 92 ARG A O 1
ATOM 724 N N . GLY A 1 93 ? 5.594 -9.399 -1.235 1.00 91.81 93 GLY A N 1
ATOM 725 C CA . GLY A 1 93 ? 5.382 -9.676 -2.659 1.00 91.81 93 GLY A CA 1
ATOM 726 C C . GLY A 1 93 ? 6.476 -9.084 -3.547 1.00 91.81 93 GLY A C 1
ATOM 727 O O . GLY A 1 93 ? 7.069 -9.800 -4.350 1.00 91.81 93 GLY A O 1
ATOM 728 N N . MET A 1 94 ? 6.850 -7.826 -3.297 1.00 92.81 94 MET A N 1
ATOM 729 C CA . MET A 1 94 ? 7.936 -7.144 -4.014 1.00 92.81 94 MET A CA 1
ATOM 730 C C . MET A 1 94 ? 9.298 -7.842 -3.853 1.00 92.81 94 MET A C 1
ATOM 732 O O . MET A 1 94 ? 10.105 -7.826 -4.774 1.00 92.81 94 MET A O 1
ATOM 736 N N . ARG A 1 95 ? 9.573 -8.470 -2.698 1.00 92.31 95 ARG A N 1
ATOM 737 C CA . ARG A 1 95 ? 10.837 -9.195 -2.462 1.00 92.31 95 ARG A CA 1
ATOM 738 C C . ARG A 1 95 ? 10.871 -10.575 -3.102 1.00 92.31 95 ARG A C 1
ATOM 740 O O . ARG A 1 95 ? 11.936 -11.028 -3.500 1.00 92.31 95 ARG A O 1
ATOM 747 N N . THR A 1 96 ? 9.743 -11.276 -3.126 1.00 88.12 96 THR A N 1
ATOM 748 C CA . THR A 1 96 ? 9.686 -12.664 -3.603 1.00 88.12 96 THR A CA 1
ATOM 749 C C . THR A 1 96 ? 9.278 -12.776 -5.067 1.00 88.12 96 THR A C 1
ATOM 751 O O . THR A 1 96 ? 9.345 -13.871 -5.618 1.00 88.12 96 THR A O 1
ATOM 754 N N . GLY A 1 97 ? 8.784 -11.692 -5.678 1.00 76.06 97 GLY A N 1
ATOM 755 C CA . GLY A 1 97 ? 8.096 -11.735 -6.971 1.00 76.06 97 GLY A CA 1
ATOM 756 C C . GLY A 1 97 ? 6.837 -12.611 -6.948 1.00 76.06 97 GLY A C 1
ATOM 757 O O . GLY A 1 97 ? 6.297 -12.953 -7.998 1.00 76.06 97 GLY A O 1
ATOM 758 N N . ALA A 1 98 ? 6.386 -13.033 -5.761 1.00 65.88 98 ALA A N 1
ATOM 759 C CA . ALA A 1 98 ? 5.324 -14.013 -5.623 1.00 65.88 98 ALA A CA 1
ATOM 760 C C . ALA A 1 98 ? 3.969 -13.338 -5.778 1.00 65.88 98 ALA A C 1
ATOM 762 O O . ALA A 1 98 ? 3.649 -12.408 -5.038 1.00 65.88 98 ALA A O 1
ATOM 763 N N . GLN A 1 99 ? 3.144 -13.858 -6.683 1.00 60.72 99 GLN A N 1
ATOM 764 C CA . GLN A 1 99 ? 1.756 -13.437 -6.791 1.00 60.72 99 GLN A CA 1
ATOM 765 C C . GLN A 1 99 ? 1.006 -13.721 -5.470 1.00 60.72 99 GLN A C 1
ATOM 767 O O . GLN A 1 99 ? 1.094 -14.833 -4.940 1.00 60.72 99 GLN A O 1
ATOM 772 N N . PRO A 1 100 ? 0.305 -12.724 -4.903 1.00 59.16 100 PRO A N 1
ATOM 773 C CA . PRO A 1 100 ? -0.502 -12.895 -3.706 1.00 59.16 100 PRO A CA 1
ATOM 774 C C . PRO A 1 100 ? -1.681 -13.824 -4.031 1.00 59.16 100 PRO A C 1
ATOM 776 O O . PRO A 1 100 ? -2.307 -13.686 -5.081 1.00 59.16 100 PRO A O 1
ATOM 779 N N . ARG A 1 101 ? -1.925 -14.794 -3.143 1.00 57.75 101 ARG A N 1
ATOM 780 C CA . ARG A 1 101 ? -3.012 -15.780 -3.250 1.00 57.75 101 ARG A CA 1
ATOM 781 C C . ARG A 1 101 ? -4.344 -15.207 -2.795 1.00 57.75 101 ARG A C 1
ATOM 783 O O . ARG A 1 101 ? -4.335 -14.530 -1.737 1.00 57.75 101 ARG A O 1
#

Foldseek 3Di:
DDDDDDDDDDDDDDDDDDDPPPPPDPPDDDDDDDPVLNVLLVVLLVVLCVVCPPPPVSNVLLVQLLVLLCVVCVVPPDSPCSSVSSNVSSVVCSVPVDRRD

Secondary structure (DSSP, 8-state):
--------PPP-PPPPPPP-----------SS---HHHHHHHHHHHHHHHHTTT-HHHHHHHHHHHHHHHHHTTT-S-GGGHHHHHHHHHHHHHHHTPPP-

pLDDT: mean 79.69, std 18.3, range [40.0, 97.94]